Protein AF-V8NWL4-F1 (afdb_monomer)

Secondary structure (DSSP, 8-state):
-HHHHHHHHHHHHHHHHHHHHHHHHHHHHHHHHHHHHHHHHHHHHHHHHTTS----HHHHHHHHHHHHHHHHHHHHHHHHHHHHHHHT-S---TTGGG---SPP-TT-HHHHHHHHHHHHHHHHHHHHHHHH-SS-HHHHHHHHHHHHHHHHHHHTTS----HHHHTT-

Sequence (169 aa):
VLVQKSGQLETRFQETWLLLYLNFLNEWQQIELKLSCEFMEDILNWVIRQVEEEQNDIKIILLNLLKCVLIFYLVYYIVLCFCFTAFRIQMLDGFAPFDFKTKPSWFNPHYLGLIISMEIAYVISGLLFALLVEEWVWDYAITVTVIHITVTSAVMAEFPLMLHWWAAL

Radius of gyration: 21.44 Å; Cα contacts (8 Å, |Δi|>4): 92; chains: 1; bounding box: 48×44×68 Å

Organism: Ophiophagus hannah (NCBI:txid8665)

Foldseek 3Di:
DVVVVVVVVVVVVVVVVVVVVVVVLVVVLVVVVVVLVVVLVVVVVVLVVLVPDDDDPVVVVVNLLVSLLSQLVNQLVVQLSVLCVVLVPRDDDPCLLLDLPPDDDPPDSSNVSSLVSLLVSLVVSLVVLVVVPVPDSVVSSVVSVVVSQVVSCVVVVHHRPRVSSVVSD

Mean predicted aligned error: 12.75 Å

Solvent-accessible surface area (backbone atoms only — not comparable to full-atom values): 9512 Å² total; per-residue (Å²): 115,71,71,63,52,51,58,57,48,53,51,53,50,51,53,53,50,50,50,50,49,51,49,49,49,52,52,49,53,48,47,54,51,47,54,50,47,54,52,47,50,52,48,48,53,48,54,58,57,61,70,75,71,86,91,56,77,71,55,53,54,52,49,52,49,50,50,50,46,50,49,36,53,50,44,25,53,53,41,33,52,50,38,30,61,76,63,68,58,91,77,85,61,91,58,51,93,46,62,66,78,73,73,91,40,97,84,38,61,68,51,45,30,51,43,54,17,42,38,50,18,54,54,54,36,52,53,48,38,56,74,72,35,95,66,69,42,65,60,52,54,52,51,43,50,54,50,48,53,50,50,26,20,62,77,65,74,44,76,87,82,48,65,75,56,62,71,35,110

Structure (mmCIF, N/CA/C/O backbone):
data_AF-V8NWL4-F1
#
_entry.id   AF-V8NWL4-F1
#
loop_
_atom_site.group_PDB
_atom_site.id
_atom_site.type_symbol
_atom_site.label_atom_id
_atom_site.label_alt_id
_atom_site.label_comp_id
_atom_site.label_asym_id
_atom_site.label_entity_id
_atom_site.label_seq_id
_atom_site.pdbx_PDB_ins_code
_atom_site.Cartn_x
_atom_site.Cartn_y
_atom_site.Cartn_z
_atom_site.occupancy
_atom_site.B_iso_or_equiv
_atom_site.auth_seq_id
_atom_site.auth_comp_id
_atom_site.auth_asym_id
_atom_site.auth_atom_id
_atom_site.pdbx_PDB_model_num
ATOM 1 N N . VAL A 1 1 ? 26.144 26.282 -46.806 1.00 51.03 1 VAL A N 1
ATOM 2 C CA . VAL A 1 1 ? 25.781 27.244 -45.731 1.00 51.03 1 VAL A CA 1
ATOM 3 C C . VAL A 1 1 ? 24.283 27.234 -45.399 1.00 51.03 1 VAL A C 1
ATOM 5 O O . VAL A 1 1 ? 23.964 27.178 -44.222 1.00 51.03 1 VAL A O 1
ATOM 8 N N . LEU A 1 2 ? 23.355 27.218 -46.371 1.00 42.56 2 LEU A N 1
ATOM 9 C CA . LEU A 1 2 ? 21.902 27.220 -46.081 1.00 42.56 2 LEU A CA 1
ATOM 10 C C . LEU A 1 2 ? 21.347 25.897 -45.502 1.00 42.56 2 LEU A C 1
ATOM 12 O O . LEU A 1 2 ? 20.502 25.945 -44.617 1.00 42.56 2 LEU A O 1
ATOM 16 N N . VAL A 1 3 ? 21.876 24.735 -45.907 1.00 47.41 3 VAL A N 1
ATOM 17 C CA . VAL A 1 3 ? 21.462 23.406 -45.384 1.00 47.41 3 VAL A CA 1
ATOM 18 C C . VAL A 1 3 ? 21.846 23.210 -43.910 1.00 47.41 3 VAL A C 1
ATOM 20 O O . VAL A 1 3 ? 21.107 22.632 -43.124 1.00 47.41 3 VAL A O 1
ATOM 23 N N . GLN A 1 4 ? 22.986 23.765 -43.502 1.00 45.19 4 GLN A N 1
ATOM 24 C CA . GLN A 1 4 ? 23.473 23.668 -42.124 1.00 45.19 4 GLN A CA 1
ATOM 25 C C . GLN A 1 4 ? 22.665 24.558 -41.166 1.00 45.19 4 GLN A C 1
ATOM 27 O O . GLN A 1 4 ? 22.568 24.264 -39.981 1.00 45.19 4 GLN A O 1
ATOM 32 N N . LYS A 1 5 ? 22.043 25.624 -41.693 1.00 42.94 5 LYS A N 1
ATOM 33 C CA . LYS A 1 5 ? 21.201 26.552 -40.930 1.00 42.94 5 LYS A CA 1
ATOM 34 C C . LYS A 1 5 ? 19.779 26.017 -40.715 1.00 42.94 5 LYS A C 1
ATOM 36 O O . LYS A 1 5 ? 19.200 26.334 -39.684 1.00 42.94 5 LYS A O 1
ATOM 41 N N . SER A 1 6 ? 19.235 25.205 -41.636 1.00 41.78 6 SER A N 1
ATOM 42 C CA . SER A 1 6 ? 17.917 24.567 -41.448 1.00 41.78 6 SER A CA 1
ATOM 43 C C . SER A 1 6 ? 17.981 23.435 -40.422 1.00 41.78 6 SER A C 1
ATOM 45 O O . SER A 1 6 ? 17.173 23.426 -39.503 1.00 41.78 6 SER A O 1
ATOM 47 N N . GLY A 1 7 ? 19.010 22.578 -40.483 1.00 46.50 7 GLY A N 1
ATOM 48 C CA . GLY A 1 7 ? 19.215 21.520 -39.485 1.00 46.50 7 GLY A CA 1
ATOM 49 C C . GLY A 1 7 ? 19.457 22.064 -38.072 1.00 46.50 7 GLY A C 1
ATOM 50 O O . GLY A 1 7 ? 19.026 21.458 -37.102 1.00 46.50 7 GLY A O 1
ATOM 51 N N . GLN A 1 8 ? 20.077 23.245 -37.947 1.00 46.72 8 GLN A N 1
ATOM 52 C CA . GLN A 1 8 ? 20.280 23.908 -36.654 1.00 46.72 8 GLN A CA 1
ATOM 53 C C . GLN A 1 8 ? 19.034 24.653 -36.135 1.00 46.72 8 GLN A C 1
ATOM 55 O O . GLN A 1 8 ? 18.955 24.950 -34.944 1.00 46.72 8 GLN A O 1
ATOM 60 N N . LEU A 1 9 ? 18.086 25.002 -37.013 1.00 46.41 9 LEU A N 1
ATOM 61 C CA . LEU A 1 9 ? 16.789 25.567 -36.623 1.00 46.41 9 LEU A CA 1
ATOM 62 C C . LEU A 1 9 ? 15.833 24.464 -36.162 1.00 46.41 9 LEU A C 1
ATOM 64 O O . LEU A 1 9 ? 15.100 24.657 -35.199 1.00 46.41 9 LEU A O 1
ATOM 68 N N . GLU A 1 10 ? 15.868 23.316 -36.836 1.00 48.69 10 GLU A N 1
ATOM 69 C CA . GLU A 1 10 ? 15.007 22.161 -36.580 1.00 48.69 10 GLU A CA 1
ATOM 70 C C . GLU A 1 10 ? 15.360 21.465 -35.257 1.00 48.69 10 GLU A C 1
ATOM 72 O O . GLU A 1 10 ? 14.466 21.171 -34.464 1.00 48.69 10 GLU A O 1
ATOM 77 N N . THR A 1 11 ? 16.655 21.353 -34.929 1.00 52.94 11 THR A N 1
ATOM 78 C CA . THR A 1 11 ? 17.104 20.902 -33.600 1.00 52.94 11 THR A CA 1
ATOM 79 C C . THR A 1 11 ? 16.715 21.878 -32.494 1.00 52.94 11 THR A C 1
ATOM 81 O O . THR A 1 11 ? 16.237 21.455 -31.445 1.00 52.94 11 THR A O 1
ATOM 84 N N . ARG A 1 12 ? 16.828 23.193 -32.732 1.00 53.00 12 ARG A N 1
ATOM 85 C CA . ARG A 1 12 ? 16.419 24.208 -31.748 1.00 53.00 12 ARG A CA 1
ATOM 86 C C . ARG A 1 12 ? 14.907 24.191 -31.514 1.00 53.00 12 ARG A C 1
ATOM 88 O O . ARG A 1 12 ? 14.464 24.369 -30.384 1.00 53.00 12 ARG A O 1
ATOM 95 N N . PHE A 1 13 ? 14.109 23.946 -32.554 1.00 48.94 13 PHE A N 1
ATOM 96 C CA . PHE A 1 13 ? 12.657 23.810 -32.435 1.00 48.94 13 PHE A CA 1
ATOM 97 C C . PHE A 1 13 ? 12.289 22.550 -31.636 1.00 48.94 13 PHE A C 1
ATOM 99 O O . PHE A 1 13 ? 11.517 22.650 -30.686 1.00 48.94 13 PHE A O 1
ATOM 106 N N . GLN A 1 14 ? 12.899 21.395 -31.930 1.00 51.34 14 GLN A N 1
ATOM 107 C CA . GLN A 1 14 ? 12.684 20.159 -31.163 1.00 51.34 14 GLN A CA 1
ATOM 108 C C . GLN A 1 14 ? 13.078 20.288 -29.689 1.00 51.34 14 GLN A C 1
ATOM 110 O O . GLN A 1 14 ? 12.327 19.835 -28.831 1.00 51.34 14 GLN A O 1
ATOM 115 N N . GLU A 1 15 ? 14.203 20.934 -29.376 1.00 52.16 15 GLU A N 1
ATOM 116 C CA . GLU A 1 15 ? 14.610 21.183 -27.988 1.00 52.16 15 GLU A CA 1
ATOM 117 C C . GLU A 1 15 ? 13.614 22.090 -27.258 1.00 52.16 15 GLU A C 1
ATOM 119 O O . GLU A 1 15 ? 13.264 21.824 -26.113 1.00 52.16 15 GLU A O 1
ATOM 124 N N . THR A 1 16 ? 13.083 23.118 -27.927 1.00 53.69 16 THR A N 1
ATOM 125 C CA . THR A 1 16 ? 12.101 24.028 -27.314 1.00 53.69 16 THR A CA 1
ATOM 126 C C . THR A 1 16 ? 10.760 23.329 -27.061 1.00 53.69 16 THR A C 1
ATOM 128 O O . THR A 1 16 ? 10.149 23.530 -26.014 1.00 53.69 16 THR A O 1
ATOM 131 N N . TRP A 1 17 ? 10.318 22.460 -27.978 1.00 47.78 17 TRP A N 1
ATOM 132 C CA . TRP A 1 17 ? 9.115 21.638 -27.804 1.00 47.78 17 TRP A CA 1
ATOM 133 C C . TRP A 1 17 ? 9.286 20.557 -26.738 1.00 47.78 17 TRP A C 1
ATOM 135 O O . TRP A 1 17 ? 8.368 20.340 -25.954 1.00 47.78 17 TRP A O 1
ATOM 145 N N . LEU A 1 18 ? 10.455 19.918 -26.655 1.00 51.31 18 LEU A N 1
ATOM 146 C CA . LEU A 1 18 ? 10.782 18.980 -25.580 1.00 51.31 18 LEU A CA 1
ATOM 147 C C . LEU A 1 18 ? 10.814 19.674 -24.222 1.00 51.31 18 LEU A C 1
ATOM 149 O O . LEU A 1 18 ? 10.300 19.124 -23.259 1.00 51.31 18 LEU A O 1
ATOM 153 N N . LEU A 1 19 ? 11.364 20.885 -24.136 1.00 55.84 19 LEU A N 1
ATOM 154 C CA . LEU A 1 19 ? 11.377 21.661 -22.898 1.00 55.84 19 LEU A CA 1
ATOM 155 C C . LEU A 1 19 ? 9.974 22.125 -22.495 1.00 55.84 19 LEU A C 1
ATOM 157 O O . LEU A 1 19 ? 9.641 22.046 -21.319 1.00 55.84 19 LEU A O 1
ATOM 161 N N . LEU A 1 20 ? 9.131 22.539 -23.446 1.00 51.94 20 LEU A N 1
ATOM 162 C CA . LEU A 1 20 ? 7.722 22.862 -23.186 1.00 51.94 20 LEU A CA 1
ATOM 163 C C . LEU A 1 20 ? 6.917 21.627 -22.769 1.00 51.94 20 LEU A C 1
ATOM 165 O O . LEU A 1 20 ? 6.116 21.714 -21.848 1.00 51.94 20 LEU A O 1
ATOM 169 N N . TYR A 1 21 ? 7.163 20.475 -23.392 1.00 44.56 21 TYR A N 1
ATOM 170 C CA . TYR A 1 21 ? 6.538 19.202 -23.039 1.00 44.56 21 TYR A CA 1
ATOM 171 C C . TYR A 1 21 ? 6.997 18.694 -21.666 1.00 44.56 21 TYR A C 1
ATOM 173 O O . TYR A 1 21 ? 6.176 18.247 -20.875 1.00 44.56 21 TYR A O 1
ATOM 181 N N . LEU A 1 22 ? 8.287 18.819 -21.343 1.00 49.34 22 LEU A N 1
ATOM 182 C CA . LEU A 1 22 ? 8.840 18.483 -20.029 1.00 49.34 22 LEU A CA 1
ATOM 183 C C . LEU A 1 22 ? 8.357 19.443 -18.937 1.00 49.34 22 LEU A C 1
ATOM 185 O O . LEU A 1 22 ? 8.086 18.987 -17.833 1.00 49.34 22 LEU A O 1
ATOM 189 N N . ASN A 1 23 ? 8.210 20.740 -19.229 1.00 50.12 23 ASN A N 1
ATOM 190 C CA . ASN A 1 23 ? 7.600 21.691 -18.296 1.00 50.12 23 ASN A CA 1
ATOM 191 C C . ASN A 1 23 ? 6.113 21.403 -18.100 1.00 50.12 23 ASN A 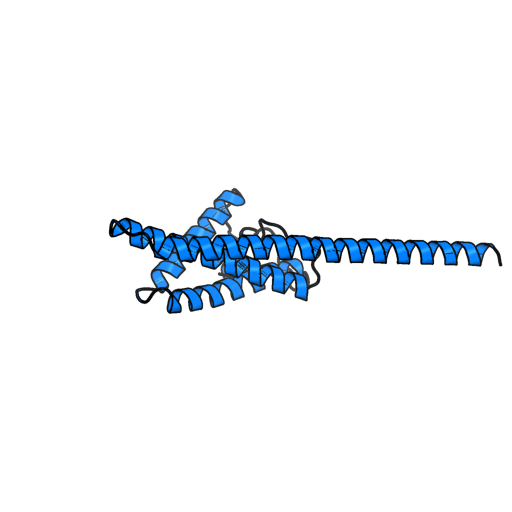C 1
ATOM 193 O O . ASN A 1 23 ? 5.652 21.409 -16.969 1.00 50.12 23 ASN A O 1
ATOM 197 N N . PHE A 1 24 ? 5.382 21.099 -19.172 1.00 45.59 24 PHE A N 1
ATOM 198 C CA . PHE A 1 24 ? 3.971 20.735 -19.095 1.00 45.59 24 PHE A CA 1
ATOM 199 C C . PHE A 1 24 ? 3.765 19.428 -18.323 1.00 45.59 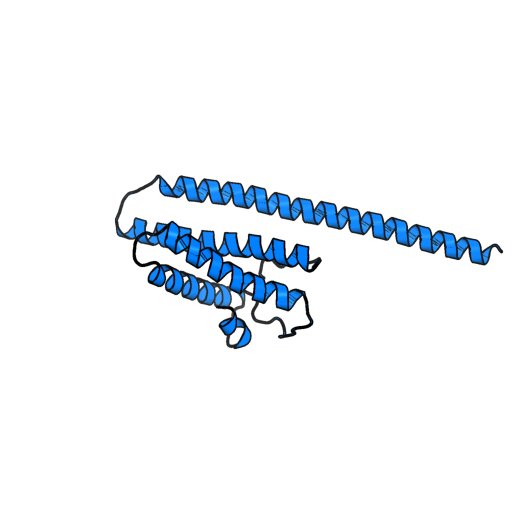24 PHE A C 1
ATOM 201 O O . PHE A 1 24 ? 2.859 19.364 -17.506 1.00 45.59 24 PHE A O 1
ATOM 208 N N . LEU A 1 25 ? 4.628 18.423 -18.513 1.00 47.91 25 LEU A N 1
ATOM 209 C CA . LEU A 1 25 ? 4.649 17.193 -17.715 1.00 47.91 25 LEU A CA 1
ATOM 210 C C . LEU A 1 25 ? 5.008 17.457 -16.252 1.00 47.91 25 LEU A C 1
ATOM 212 O O . LEU A 1 25 ? 4.359 16.905 -15.378 1.00 47.91 25 LEU A O 1
ATOM 216 N N . ASN A 1 26 ? 5.997 18.310 -15.968 1.00 51.06 26 ASN A N 1
ATOM 217 C CA . ASN A 1 26 ? 6.334 18.693 -14.593 1.00 51.06 26 ASN A CA 1
ATOM 218 C C . ASN A 1 26 ? 5.177 19.434 -13.911 1.00 51.06 26 ASN A C 1
ATOM 220 O O . ASN A 1 26 ? 4.903 19.179 -12.743 1.00 51.06 26 ASN A O 1
ATOM 224 N N . GLU A 1 27 ? 4.500 20.339 -14.621 1.00 51.06 27 GLU A N 1
ATOM 225 C CA . GLU A 1 27 ? 3.323 21.047 -14.114 1.00 51.06 27 GLU A CA 1
ATOM 226 C C . GLU A 1 27 ? 2.129 20.101 -13.944 1.00 51.06 27 GLU A C 1
ATOM 228 O O . GLU A 1 27 ? 1.457 20.163 -12.920 1.00 51.06 27 GLU A O 1
ATOM 233 N N . TRP A 1 28 ? 1.905 19.166 -14.870 1.00 45.50 28 TRP A N 1
ATOM 234 C CA . TRP A 1 28 ? 0.873 18.130 -14.746 1.00 45.50 28 TRP A CA 1
ATOM 235 C C . TRP A 1 28 ? 1.136 17.162 -13.592 1.00 45.50 28 TRP A C 1
ATOM 237 O O . TRP A 1 28 ? 0.229 16.875 -12.820 1.00 45.50 28 TRP A O 1
ATOM 247 N N . GLN A 1 29 ? 2.378 16.712 -13.422 1.00 49.06 29 GLN A N 1
ATOM 248 C CA . GLN A 1 29 ? 2.787 15.828 -12.332 1.00 49.06 29 GLN A CA 1
ATOM 249 C C . GLN A 1 29 ? 2.726 16.556 -10.980 1.00 49.06 29 GLN A C 1
ATOM 251 O O . GLN A 1 29 ? 2.338 15.963 -9.979 1.00 49.06 29 GLN A O 1
ATOM 256 N N . GLN A 1 30 ? 3.019 17.862 -10.948 1.00 47.31 30 GLN A N 1
ATOM 257 C CA . GLN A 1 30 ? 2.762 18.730 -9.794 1.00 47.31 30 GLN A CA 1
ATOM 258 C C . GLN A 1 30 ? 1.266 18.885 -9.500 1.00 47.31 30 GLN A C 1
ATOM 260 O O . GLN A 1 30 ? 0.894 18.906 -8.333 1.00 47.31 30 GLN A O 1
ATOM 265 N N . ILE A 1 31 ? 0.405 18.971 -10.518 1.00 47.00 31 ILE A N 1
ATOM 266 C CA . ILE A 1 31 ? -1.052 19.048 -10.347 1.00 47.00 31 ILE A CA 1
ATOM 267 C C . ILE A 1 31 ? -1.611 17.716 -9.840 1.00 47.00 31 ILE A C 1
ATOM 269 O O . ILE A 1 31 ? -2.399 17.744 -8.906 1.00 47.00 31 ILE A O 1
ATOM 273 N N . GLU A 1 32 ? -1.181 16.563 -10.359 1.00 46.56 32 GLU A N 1
ATOM 274 C CA . GLU A 1 32 ? -1.584 15.247 -9.833 1.00 46.56 32 GLU A CA 1
ATOM 275 C C . GLU A 1 32 ? -1.063 15.001 -8.411 1.00 46.56 32 GLU A C 1
ATOM 277 O O . GLU A 1 32 ? -1.807 14.498 -7.572 1.00 46.56 32 GLU A O 1
ATOM 282 N N . LEU A 1 33 ? 0.171 15.416 -8.094 1.00 49.19 33 LEU A N 1
ATOM 283 C CA . LEU A 1 33 ? 0.708 15.400 -6.726 1.00 49.19 33 LEU A CA 1
ATOM 284 C C . LEU A 1 33 ? -0.081 16.324 -5.799 1.00 49.19 33 LEU A C 1
ATOM 286 O O . LEU A 1 33 ? -0.364 15.960 -4.662 1.00 49.19 33 LEU A O 1
ATOM 290 N N . LYS A 1 34 ? -0.463 17.509 -6.278 1.00 45.31 34 LYS A N 1
ATOM 291 C CA . LYS A 1 34 ? -1.245 18.475 -5.507 1.00 45.31 34 LYS A CA 1
ATOM 292 C C . LYS A 1 34 ? -2.681 18.002 -5.296 1.00 45.31 34 LYS A C 1
ATOM 294 O O . LYS A 1 34 ? -3.182 18.121 -4.187 1.00 45.31 34 LYS A O 1
ATOM 299 N N . LEU A 1 35 ? -3.293 17.388 -6.306 1.00 47.66 35 LEU A N 1
ATOM 300 C CA . LEU A 1 35 ? -4.612 16.764 -6.223 1.00 47.66 35 LEU A CA 1
ATOM 301 C C . LEU A 1 35 ? -4.586 15.544 -5.290 1.00 47.66 35 LEU A C 1
ATOM 303 O O . LEU A 1 35 ? -5.514 15.345 -4.516 1.00 47.66 35 LEU A O 1
ATOM 307 N N . SER A 1 36 ? -3.495 14.770 -5.309 1.00 53.19 36 SER A N 1
ATOM 308 C CA . SER A 1 36 ? -3.268 13.656 -4.381 1.00 53.19 36 SER A CA 1
ATOM 309 C C . SER A 1 36 ? -3.056 14.147 -2.947 1.00 53.19 36 SER A C 1
ATOM 311 O O . SER A 1 36 ? -3.561 13.523 -2.021 1.00 53.19 36 SER A O 1
ATOM 313 N N . CYS A 1 37 ? -2.357 15.270 -2.748 1.00 48.22 37 CYS A N 1
ATOM 314 C CA . CYS A 1 37 ? -2.163 15.904 -1.441 1.00 48.22 37 CYS A CA 1
ATOM 315 C C . CYS A 1 37 ? -3.442 16.540 -0.883 1.00 48.22 37 CYS A C 1
ATOM 317 O O . CYS A 1 37 ? -3.728 16.331 0.288 1.00 48.22 37 CYS A O 1
ATOM 319 N N . GLU A 1 38 ? -4.229 17.254 -1.692 1.00 54.72 38 GLU A N 1
ATOM 320 C CA . GLU A 1 38 ? -5.524 17.815 -1.268 1.00 54.72 38 GLU A CA 1
ATOM 321 C C . GLU A 1 38 ? -6.529 16.694 -0.953 1.00 54.72 38 GLU A C 1
ATOM 323 O O . GLU A 1 38 ? -7.171 16.710 0.093 1.00 54.72 38 GLU A O 1
ATOM 328 N N . PHE A 1 39 ? -6.584 15.647 -1.784 1.00 55.34 39 PHE A N 1
ATOM 329 C CA . PHE A 1 39 ? -7.384 14.454 -1.503 1.00 55.34 39 PHE A CA 1
ATOM 330 C C . PHE A 1 39 ? -6.905 13.709 -0.247 1.00 55.34 39 PHE A C 1
ATOM 332 O O . PHE A 1 39 ? -7.721 13.216 0.530 1.00 55.34 39 PHE A O 1
ATOM 339 N N . MET A 1 40 ? -5.592 13.643 -0.008 1.00 55.59 40 MET A N 1
ATOM 340 C CA . MET A 1 40 ? -5.035 13.092 1.229 1.00 55.59 40 MET A CA 1
ATOM 341 C C . MET A 1 40 ? -5.373 13.937 2.447 1.00 55.59 40 MET A C 1
ATOM 343 O O . MET A 1 40 ? -5.620 13.362 3.498 1.00 55.59 40 MET A O 1
ATOM 347 N N . GLU A 1 41 ? -5.394 15.262 2.332 1.00 59.41 41 GLU A N 1
ATOM 348 C CA . GLU A 1 41 ? -5.767 16.159 3.425 1.00 59.41 41 GLU A CA 1
ATOM 349 C C . GLU A 1 41 ? -7.259 16.015 3.753 1.00 59.41 41 GLU A C 1
ATOM 351 O O . GLU A 1 41 ? -7.622 15.900 4.921 1.00 59.41 41 GLU A O 1
ATOM 356 N N . ASP A 1 42 ? -8.117 15.883 2.740 1.00 61.84 42 ASP A N 1
ATOM 357 C CA . ASP A 1 42 ? -9.540 15.577 2.910 1.00 61.84 42 ASP A CA 1
ATOM 358 C C . ASP A 1 42 ? -9.777 14.193 3.526 1.00 61.84 42 ASP A C 1
ATOM 360 O O . ASP A 1 42 ? -10.601 14.054 4.433 1.00 61.84 42 ASP A O 1
ATOM 364 N N . ILE A 1 43 ? -9.040 13.164 3.090 1.00 59.16 43 ILE A N 1
ATOM 365 C CA . ILE A 1 43 ? -9.102 11.827 3.697 1.00 59.16 43 ILE A CA 1
ATOM 366 C C . ILE A 1 43 ? -8.563 11.854 5.122 1.00 59.16 43 ILE A C 1
ATOM 368 O O . ILE A 1 43 ? -9.172 11.257 6.002 1.00 59.16 43 ILE A O 1
ATOM 372 N N . LEU A 1 44 ? -7.457 12.548 5.380 1.00 61.75 44 LEU A N 1
ATOM 373 C CA . LEU A 1 44 ? -6.874 12.677 6.711 1.00 61.75 44 LEU A CA 1
ATOM 374 C C . LEU A 1 44 ? -7.850 13.390 7.651 1.00 61.75 44 LEU A C 1
ATOM 376 O O . LEU A 1 44 ? -8.119 12.895 8.742 1.00 61.75 44 LEU A O 1
ATOM 380 N N . ASN A 1 45 ? -8.457 14.489 7.204 1.00 66.44 45 ASN A N 1
ATOM 381 C CA . ASN A 1 45 ? -9.490 15.210 7.942 1.00 66.44 45 ASN A CA 1
ATOM 382 C C . ASN A 1 45 ? -10.747 14.358 8.141 1.00 66.44 45 ASN A C 1
ATOM 384 O O . ASN A 1 45 ? -11.368 14.405 9.202 1.00 66.44 45 ASN A O 1
ATOM 388 N N . TRP A 1 46 ? -11.116 13.533 7.159 1.00 66.50 46 TRP A N 1
ATOM 389 C CA . TRP A 1 46 ? -12.189 12.557 7.303 1.00 66.50 46 TRP A CA 1
ATOM 390 C C . TRP A 1 46 ? -11.837 11.485 8.342 1.00 66.50 46 TRP A C 1
ATOM 392 O O . TRP A 1 46 ? -12.659 11.225 9.213 1.00 66.50 46 TRP A O 1
ATOM 402 N N . VAL A 1 47 ? -10.621 10.927 8.321 1.00 61.16 47 VAL A N 1
ATOM 403 C CA . VAL A 1 47 ? -10.128 9.943 9.301 1.00 61.16 47 VAL A CA 1
ATOM 404 C C . VAL A 1 47 ? -10.138 10.539 10.706 1.00 61.16 47 VAL A C 1
ATOM 406 O O . VAL A 1 47 ? -10.668 9.909 11.620 1.00 61.16 47 VAL A O 1
ATOM 409 N N . ILE A 1 48 ? -9.627 11.763 10.867 1.00 63.78 48 ILE A N 1
ATOM 410 C CA . ILE A 1 48 ? -9.660 12.517 12.127 1.00 63.78 48 ILE A CA 1
ATOM 411 C C . ILE A 1 48 ? -11.112 12.710 12.580 1.00 63.78 48 ILE A C 1
ATOM 413 O O . ILE A 1 48 ? -11.440 12.454 13.731 1.00 63.78 48 ILE A O 1
ATOM 417 N N . ARG A 1 49 ? -12.024 13.062 11.670 1.00 66.81 49 ARG A N 1
ATOM 418 C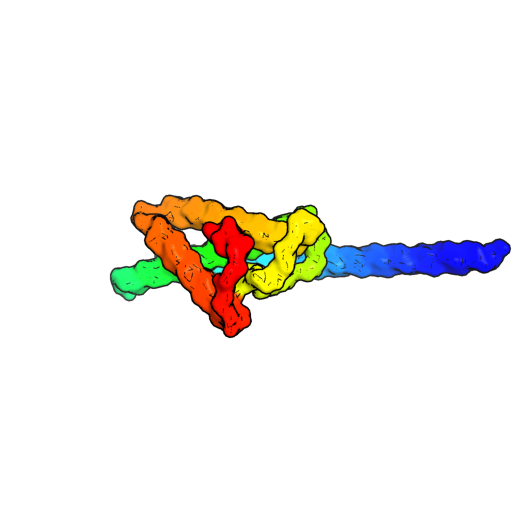 CA . ARG A 1 49 ? -13.447 13.235 11.992 1.00 66.81 49 ARG A CA 1
ATOM 419 C C . ARG A 1 49 ? -14.158 11.924 12.353 1.00 66.81 49 ARG A C 1
ATOM 421 O O . ARG A 1 49 ? -15.098 11.944 13.135 1.00 66.81 49 ARG A O 1
ATOM 428 N N . GLN A 1 50 ? -13.713 10.786 11.820 1.00 59.66 50 GLN A N 1
ATOM 429 C CA . GLN A 1 50 ? -14.208 9.449 12.183 1.00 59.66 50 GLN A CA 1
ATOM 430 C C . GLN A 1 50 ? -13.658 8.943 13.531 1.00 59.66 50 GLN A C 1
ATOM 432 O O . GLN A 1 50 ? -14.056 7.878 14.001 1.00 59.66 50 GLN A O 1
ATOM 437 N N . VAL A 1 51 ? -12.711 9.645 14.161 1.00 58.94 51 VAL A N 1
ATOM 438 C CA . VAL A 1 51 ? -12.305 9.373 15.552 1.00 58.94 51 VAL A CA 1
ATOM 439 C C . VAL A 1 51 ? -13.360 9.856 16.557 1.00 58.94 51 VAL A C 1
ATOM 441 O O . VAL A 1 51 ? -13.411 9.311 17.650 1.00 58.94 51 VAL A O 1
ATOM 444 N N . GLU A 1 52 ? -14.252 10.777 16.179 1.00 60.28 52 GLU A N 1
ATOM 445 C CA . GLU A 1 52 ? -15.160 11.457 17.120 1.00 60.28 52 GLU A CA 1
ATOM 446 C C . GLU A 1 52 ? -16.544 10.784 17.313 1.00 60.28 52 GLU A C 1
ATOM 448 O O . GLU A 1 52 ? -17.251 11.120 18.257 1.00 60.28 52 GLU A O 1
ATOM 453 N N . GLU A 1 53 ? -16.974 9.842 16.460 1.00 53.12 53 GLU A N 1
ATOM 454 C CA . GLU A 1 53 ? -18.306 9.209 16.581 1.00 53.12 53 GLU A CA 1
ATOM 455 C C . GLU A 1 53 ? -18.248 7.769 17.113 1.00 53.12 53 GLU A C 1
ATOM 457 O O . GLU A 1 53 ? -17.625 6.894 16.510 1.00 53.12 53 GLU A O 1
ATOM 462 N N . GLU A 1 54 ? -18.978 7.493 18.200 1.00 57.22 54 GLU A N 1
ATOM 463 C CA . GLU A 1 54 ? -19.028 6.171 18.827 1.00 57.22 54 GLU A CA 1
ATOM 464 C C . GLU A 1 54 ? -20.466 5.729 19.166 1.00 57.22 54 GLU A C 1
ATOM 466 O O . GLU A 1 54 ? -21.210 6.468 19.807 1.00 57.22 54 GLU A O 1
ATOM 471 N N . GLN A 1 55 ? -20.845 4.500 18.765 1.00 50.47 55 GLN A N 1
ATOM 472 C CA . GLN A 1 55 ? -21.821 3.649 19.479 1.00 50.47 55 GLN A CA 1
ATOM 473 C C . GLN A 1 55 ? -21.866 2.192 18.934 1.00 50.47 55 GLN A C 1
ATOM 475 O O . GLN A 1 55 ? -22.491 1.916 17.896 1.00 50.47 55 GLN A O 1
ATOM 480 N N . ASN A 1 56 ? -21.202 1.285 19.683 1.00 65.94 56 ASN A N 1
ATOM 481 C CA . ASN A 1 56 ? -21.220 -0.202 19.763 1.00 65.94 56 ASN A CA 1
ATOM 482 C C . ASN A 1 56 ? -19.806 -0.826 19.675 1.00 65.94 56 ASN A C 1
ATOM 484 O O . ASN A 1 56 ? -19.109 -0.606 18.688 1.00 65.94 56 ASN A O 1
ATOM 488 N N . ASP A 1 57 ? -19.450 -1.716 20.613 1.00 72.12 57 ASP A N 1
ATOM 489 C CA . ASP A 1 57 ? -18.114 -2.341 20.761 1.00 72.12 57 ASP A CA 1
ATOM 490 C C . ASP A 1 57 ? -17.552 -2.985 19.476 1.00 72.12 57 ASP A C 1
ATOM 492 O O . ASP A 1 57 ? -16.398 -2.781 19.107 1.00 72.12 57 ASP A O 1
ATOM 496 N N . ILE A 1 58 ? -18.384 -3.713 18.723 1.00 74.06 58 ILE A N 1
ATOM 497 C CA . ILE A 1 58 ? -17.981 -4.342 17.448 1.00 74.06 58 ILE A CA 1
ATOM 498 C C . ILE A 1 58 ? -17.684 -3.291 16.368 1.00 74.06 58 ILE A C 1
ATOM 500 O O . ILE A 1 58 ? -16.793 -3.479 15.539 1.00 74.06 58 ILE A O 1
ATOM 504 N N . LYS A 1 59 ? -18.428 -2.177 16.360 1.00 76.56 59 LYS A N 1
ATOM 505 C CA . LYS A 1 59 ? -18.221 -1.110 15.374 1.00 76.56 59 LYS A CA 1
ATOM 506 C C . LYS A 1 59 ? -16.903 -0.385 15.614 1.00 76.56 59 LYS A C 1
ATOM 508 O O . LYS A 1 59 ? -16.276 0.004 14.639 1.00 76.56 59 LYS A O 1
ATOM 513 N N . ILE A 1 60 ? -16.473 -0.250 16.869 1.00 77.19 60 ILE A N 1
ATOM 514 C CA . ILE A 1 60 ? -15.195 0.380 17.228 1.00 77.19 60 ILE A CA 1
ATOM 515 C C . ILE A 1 60 ? -14.028 -0.409 16.626 1.00 77.19 60 ILE A C 1
ATOM 517 O O . ILE A 1 60 ? -13.186 0.167 15.943 1.00 77.19 60 ILE A O 1
ATOM 521 N N . ILE A 1 61 ? -14.023 -1.738 16.787 1.00 80.62 61 ILE A N 1
ATOM 522 C CA . ILE A 1 61 ? -12.977 -2.611 16.225 1.00 80.62 61 ILE A CA 1
ATOM 523 C C . ILE A 1 61 ? -12.951 -2.514 14.692 1.00 80.62 61 ILE A C 1
ATOM 525 O O . ILE A 1 61 ? -11.889 -2.359 14.090 1.00 80.62 61 ILE A O 1
ATOM 529 N N . LEU A 1 62 ? -14.123 -2.550 14.051 1.00 80.00 62 LEU A N 1
ATOM 530 C CA . LEU A 1 62 ? -14.254 -2.402 12.597 1.00 80.00 62 LEU A CA 1
ATOM 531 C C . LEU A 1 62 ? -13.798 -1.027 12.094 1.00 80.00 62 LEU A C 1
ATOM 533 O O . LEU A 1 62 ? -13.151 -0.946 11.052 1.00 80.00 62 LEU A O 1
ATOM 537 N N . LEU A 1 63 ? -14.106 0.047 12.821 1.00 80.06 63 LEU A N 1
ATOM 538 C CA . LEU A 1 63 ? -13.658 1.401 12.495 1.00 80.06 63 LEU A CA 1
ATOM 539 C C . LEU A 1 63 ? -12.146 1.543 12.660 1.00 80.06 63 LEU A C 1
ATOM 541 O O . LEU A 1 63 ? -11.505 2.140 11.801 1.00 80.06 63 LEU A O 1
ATOM 545 N N . ASN A 1 64 ? -11.563 0.970 13.712 1.00 81.44 64 ASN A N 1
ATOM 546 C CA . ASN A 1 64 ? -10.115 0.966 13.912 1.00 81.44 64 ASN A CA 1
ATOM 547 C C . ASN A 1 64 ? -9.407 0.178 12.808 1.00 81.44 64 ASN A C 1
ATOM 549 O O . ASN A 1 64 ? -8.442 0.671 12.230 1.00 81.44 64 ASN A O 1
ATOM 553 N N . LEU A 1 65 ? -9.948 -0.980 12.422 1.00 84.50 65 LEU A N 1
ATOM 554 C CA . LEU A 1 65 ? -9.458 -1.737 11.273 1.00 84.50 65 LEU A CA 1
ATOM 555 C C . LEU A 1 65 ? -9.540 -0.916 9.979 1.00 84.50 65 LEU A C 1
ATOM 557 O O . LEU A 1 65 ? -8.567 -0.844 9.232 1.00 84.50 65 LEU A O 1
ATOM 561 N N . LEU A 1 66 ? -10.678 -0.263 9.725 1.00 83.19 66 LEU A N 1
ATOM 562 C CA . LEU A 1 66 ? -10.858 0.588 8.550 1.00 83.19 66 LEU A CA 1
ATOM 563 C C . LEU A 1 66 ? -9.850 1.746 8.535 1.00 83.19 66 LEU A C 1
ATOM 565 O O . LEU A 1 66 ? -9.253 2.016 7.495 1.00 83.19 66 LEU A O 1
ATOM 569 N N . LYS A 1 67 ? -9.609 2.392 9.683 1.00 81.75 67 LYS A N 1
ATOM 570 C CA . LYS A 1 67 ? -8.582 3.434 9.834 1.00 81.75 67 LYS A CA 1
ATOM 571 C C . LYS A 1 67 ? -7.192 2.888 9.513 1.00 81.75 67 LYS A C 1
ATOM 573 O O . LYS A 1 67 ? -6.478 3.515 8.737 1.00 81.75 67 LYS A O 1
ATOM 578 N N . CYS A 1 68 ? -6.827 1.715 10.031 1.00 86.19 68 CYS A N 1
ATOM 579 C CA . CYS A 1 68 ? -5.545 1.075 9.727 1.00 86.19 68 CYS A CA 1
ATOM 580 C C . CYS A 1 68 ? -5.380 0.805 8.225 1.00 86.19 68 CYS A C 1
ATOM 582 O O . CYS A 1 68 ? -4.346 1.145 7.653 1.00 86.19 68 CYS A O 1
ATOM 584 N N . VAL A 1 69 ? -6.409 0.265 7.565 1.00 85.38 69 VAL A N 1
ATOM 585 C CA . VAL A 1 69 ? -6.395 0.024 6.112 1.00 85.38 69 VAL A CA 1
ATOM 586 C C . VAL A 1 69 ? -6.213 1.334 5.338 1.00 85.38 69 VAL A C 1
ATOM 588 O O . VAL A 1 69 ? -5.389 1.401 4.428 1.00 85.38 69 VAL A O 1
ATOM 591 N N . LEU A 1 70 ? -6.941 2.390 5.705 1.00 83.50 70 LEU A N 1
ATOM 592 C CA . LEU A 1 70 ? -6.833 3.692 5.041 1.00 83.50 70 LEU A CA 1
ATOM 593 C C . LEU A 1 70 ? -5.456 4.330 5.233 1.00 83.50 70 LEU A C 1
ATOM 595 O O . LEU A 1 70 ? -4.880 4.826 4.269 1.00 83.50 70 LEU A O 1
ATOM 599 N N . ILE A 1 71 ? -4.912 4.284 6.450 1.00 84.38 71 ILE A N 1
ATOM 600 C CA . ILE A 1 71 ? -3.573 4.797 6.755 1.00 84.38 71 ILE A CA 1
ATOM 601 C C . ILE A 1 71 ? -2.516 4.034 5.961 1.00 84.38 71 ILE A C 1
ATOM 603 O O . ILE A 1 71 ? -1.630 4.663 5.393 1.00 84.38 71 ILE A O 1
ATOM 607 N N . PHE A 1 72 ? -2.620 2.706 5.877 1.00 88.81 72 PHE A N 1
ATOM 608 C CA . PHE A 1 72 ? -1.704 1.892 5.080 1.00 88.81 72 PHE A CA 1
ATOM 609 C C . PHE A 1 72 ? -1.661 2.353 3.618 1.00 88.81 72 PHE A C 1
ATOM 611 O O . PHE A 1 72 ? -0.586 2.669 3.110 1.00 88.81 72 PHE A O 1
ATOM 618 N N . TYR A 1 73 ? -2.819 2.468 2.958 1.00 83.50 73 TYR A N 1
ATOM 619 C CA . TYR A 1 73 ? -2.863 2.920 1.565 1.00 83.50 73 TYR A CA 1
ATOM 620 C C . TYR A 1 73 ? -2.406 4.374 1.408 1.00 83.50 73 TYR A C 1
ATOM 622 O O . TYR A 1 73 ? -1.706 4.689 0.450 1.00 83.50 73 TYR A O 1
ATOM 630 N N . LEU A 1 74 ? -2.743 5.256 2.352 1.00 82.62 74 LEU A N 1
ATOM 631 C CA . LEU A 1 74 ? -2.299 6.649 2.330 1.00 82.62 74 LEU A CA 1
ATOM 632 C C . LEU A 1 74 ? -0.770 6.747 2.406 1.00 82.62 74 LEU A C 1
ATOM 634 O O . LEU A 1 74 ? -0.149 7.385 1.559 1.00 82.62 74 LEU A O 1
ATOM 638 N N . VAL A 1 75 ? -0.154 6.059 3.368 1.00 85.19 75 VAL A N 1
ATOM 639 C CA . VAL A 1 75 ? 1.307 5.986 3.494 1.00 85.19 75 VAL A CA 1
ATOM 640 C C . VAL A 1 75 ? 1.920 5.384 2.232 1.00 85.19 75 VAL A C 1
ATOM 642 O O . VAL A 1 75 ? 2.893 5.934 1.719 1.00 85.19 75 VAL A O 1
ATOM 645 N N . TYR A 1 76 ? 1.333 4.313 1.692 1.00 87.12 76 TYR A N 1
ATOM 646 C CA . TYR A 1 76 ? 1.804 3.693 0.457 1.00 87.12 76 TYR A CA 1
ATOM 647 C C . TYR A 1 76 ? 1.858 4.686 -0.703 1.00 87.12 76 TYR A C 1
ATOM 649 O O . TYR A 1 76 ? 2.911 4.835 -1.318 1.00 87.12 76 TYR A O 1
ATOM 657 N N . TYR A 1 77 ? 0.777 5.421 -0.976 1.00 80.06 77 TYR A N 1
ATOM 658 C CA . TYR A 1 77 ? 0.766 6.389 -2.075 1.00 80.06 77 TYR A CA 1
ATOM 659 C C . TYR A 1 77 ? 1.720 7.570 -1.834 1.00 80.06 77 TYR A C 1
ATOM 661 O O . TYR A 1 77 ? 2.351 8.028 -2.785 1.00 80.06 77 TYR A O 1
ATOM 669 N N . ILE A 1 78 ? 1.911 8.028 -0.588 1.00 82.31 78 ILE A N 1
ATOM 670 C CA . ILE A 1 78 ? 2.919 9.059 -0.264 1.00 82.31 78 ILE A CA 1
ATOM 671 C C . ILE A 1 78 ? 4.324 8.567 -0.610 1.00 82.31 78 ILE A C 1
ATOM 673 O O . ILE A 1 78 ? 5.088 9.255 -1.292 1.00 82.31 78 ILE A O 1
ATOM 677 N N . VAL A 1 79 ? 4.669 7.371 -0.137 1.00 85.31 79 VAL A N 1
ATOM 678 C CA . VAL A 1 79 ? 5.986 6.774 -0.360 1.00 85.31 79 VAL A CA 1
ATOM 679 C C . VAL A 1 79 ? 6.188 6.480 -1.845 1.00 85.31 79 VAL A C 1
ATOM 681 O O . VAL A 1 79 ? 7.248 6.787 -2.383 1.00 85.31 79 VAL A O 1
ATOM 684 N N . LEU A 1 80 ? 5.170 5.959 -2.532 1.00 83.56 80 LEU A N 1
ATOM 685 C CA . LEU A 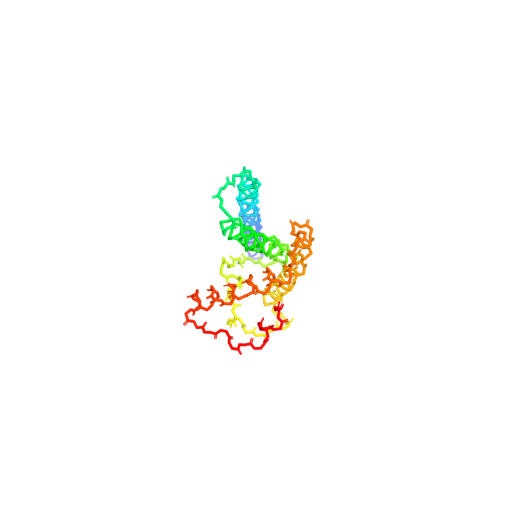1 80 ? 5.195 5.702 -3.970 1.00 83.56 80 LEU A CA 1
ATOM 686 C C . LEU A 1 80 ? 5.467 6.989 -4.755 1.00 83.56 80 LEU A C 1
ATOM 688 O O . LEU A 1 80 ? 6.371 7.015 -5.585 1.00 83.56 80 LEU A O 1
ATOM 692 N N . CYS A 1 81 ? 4.765 8.079 -4.444 1.00 79.31 81 CYS A N 1
ATOM 693 C CA . CYS A 1 81 ? 5.000 9.395 -5.038 1.00 79.31 81 CYS A CA 1
ATOM 694 C C . CYS A 1 81 ? 6.438 9.885 -4.815 1.00 79.31 81 CYS A C 1
ATOM 696 O O . CYS A 1 81 ? 7.084 10.389 -5.742 1.00 79.31 81 CYS A O 1
ATOM 698 N N . PHE A 1 82 ? 6.972 9.703 -3.605 1.00 80.75 82 PHE A N 1
ATOM 699 C CA . PHE A 1 82 ? 8.355 10.052 -3.287 1.00 80.75 82 PHE A CA 1
ATOM 700 C C . PHE A 1 82 ? 9.356 9.204 -4.087 1.00 80.75 82 PHE A C 1
ATOM 702 O O . PHE A 1 82 ? 10.263 9.752 -4.718 1.00 80.75 82 PHE A O 1
ATOM 709 N N . CYS A 1 83 ? 9.159 7.884 -4.140 1.00 81.62 83 CYS A N 1
ATOM 710 C CA . CYS A 1 83 ? 9.970 6.964 -4.933 1.00 81.62 83 CYS A CA 1
ATOM 711 C C . CYS A 1 83 ? 9.918 7.315 -6.426 1.00 81.62 83 CYS A C 1
ATOM 713 O O . CYS A 1 83 ? 10.958 7.398 -7.073 1.00 81.62 83 CYS A O 1
ATOM 715 N N . PHE A 1 84 ? 8.737 7.585 -6.979 1.00 79.00 84 PHE A N 1
ATOM 716 C CA . PHE A 1 84 ? 8.567 7.908 -8.397 1.00 79.00 84 PHE A CA 1
ATOM 717 C C . PHE A 1 84 ? 9.223 9.237 -8.761 1.00 79.00 84 PHE A C 1
ATOM 719 O O . PHE A 1 84 ? 9.851 9.342 -9.816 1.00 79.00 84 PHE A O 1
ATOM 726 N N . THR A 1 85 ? 9.167 10.216 -7.857 1.00 74.62 85 THR A N 1
ATOM 727 C CA . THR A 1 85 ? 9.891 11.484 -7.998 1.00 74.62 85 THR A CA 1
ATOM 728 C C . THR A 1 85 ? 11.405 11.256 -7.969 1.00 74.62 85 THR A C 1
ATOM 730 O O . THR A 1 85 ? 12.118 11.752 -8.843 1.00 74.62 85 THR A O 1
ATOM 733 N N . ALA A 1 86 ? 11.905 10.457 -7.021 1.00 77.56 86 ALA A N 1
ATOM 734 C CA . ALA A 1 86 ? 13.328 10.139 -6.897 1.00 77.56 86 ALA A CA 1
ATOM 735 C C . ALA A 1 86 ? 13.870 9.370 -8.117 1.00 77.56 86 ALA A C 1
ATOM 737 O O . ALA A 1 86 ? 14.971 9.652 -8.592 1.00 77.56 86 ALA A O 1
ATOM 738 N N . PHE A 1 87 ? 13.081 8.442 -8.666 1.00 76.75 87 PHE A N 1
ATOM 739 C CA . PHE A 1 87 ? 13.435 7.641 -9.841 1.00 76.75 87 PHE A CA 1
ATOM 740 C C . PHE A 1 87 ? 13.054 8.291 -11.185 1.00 76.75 87 PHE A C 1
ATOM 742 O O . PHE A 1 87 ? 13.378 7.738 -12.236 1.00 76.75 87 PHE A O 1
ATOM 749 N N . ARG A 1 88 ? 12.412 9.471 -11.172 1.00 73.94 88 ARG A N 1
ATOM 750 C CA . ARG A 1 88 ? 11.925 10.217 -12.353 1.00 73.94 88 ARG A CA 1
ATOM 751 C C . ARG A 1 88 ? 11.033 9.381 -13.284 1.00 73.94 88 ARG A C 1
ATOM 753 O O . ARG A 1 88 ? 11.183 9.423 -14.507 1.00 73.94 88 ARG A O 1
ATOM 760 N N . ILE A 1 89 ? 10.112 8.616 -12.706 1.00 73.38 89 ILE A N 1
ATOM 761 C CA . ILE A 1 89 ? 9.161 7.774 -13.443 1.00 73.38 89 ILE A CA 1
ATOM 762 C C . ILE A 1 89 ? 7.964 8.635 -13.881 1.00 73.38 89 ILE A C 1
ATOM 764 O O . ILE A 1 89 ? 7.440 9.416 -13.091 1.00 73.38 89 ILE A O 1
ATOM 768 N N . GLN A 1 90 ? 7.557 8.516 -15.151 1.00 60.59 90 GLN A N 1
ATOM 769 C CA . GLN A 1 90 ? 6.552 9.394 -15.777 1.00 60.59 90 GLN A CA 1
ATOM 770 C C . GLN A 1 90 ? 5.107 8.885 -15.688 1.00 60.59 90 GLN A C 1
ATOM 772 O O . GLN A 1 90 ? 4.192 9.663 -15.921 1.00 60.59 90 GLN A O 1
ATOM 777 N N . MET A 1 91 ? 4.893 7.601 -15.394 1.00 65.50 91 MET A N 1
ATOM 778 C CA . MET A 1 91 ? 3.559 6.992 -15.365 1.00 65.50 91 MET A CA 1
ATOM 779 C C . MET A 1 91 ? 3.309 6.414 -13.985 1.00 65.50 91 MET A C 1
ATOM 781 O O . MET A 1 91 ? 3.972 5.449 -13.622 1.00 65.50 91 MET A O 1
ATOM 785 N N . LEU A 1 92 ? 2.397 7.024 -13.226 1.00 66.75 92 LEU A N 1
ATOM 786 C CA . LEU A 1 92 ? 1.932 6.506 -11.945 1.00 66.75 92 LEU A CA 1
ATOM 787 C C . LEU A 1 92 ? 0.679 5.663 -12.187 1.00 66.75 92 LEU A C 1
ATOM 789 O O . LEU A 1 92 ? -0.388 6.194 -12.488 1.00 66.75 92 LEU A O 1
ATOM 793 N N . ASP A 1 93 ? 0.800 4.349 -12.045 1.00 74.00 93 ASP A N 1
ATOM 794 C CA . ASP A 1 93 ? -0.358 3.470 -12.144 1.00 74.00 93 ASP A CA 1
ATOM 795 C C . ASP A 1 93 ? -1.136 3.477 -10.826 1.00 74.00 93 ASP A C 1
ATOM 797 O O . ASP A 1 93 ? -0.616 3.112 -9.773 1.00 74.00 93 ASP A O 1
ATOM 801 N N . GLY A 1 94 ? -2.423 3.829 -10.874 1.00 70.31 94 GLY A N 1
ATOM 802 C CA . GLY A 1 94 ? -3.295 3.783 -9.692 1.00 70.31 94 GLY A CA 1
ATOM 803 C C . GLY A 1 94 ? -3.426 2.377 -9.087 1.00 70.31 94 GLY A C 1
ATOM 804 O O . GLY A 1 94 ? -3.704 2.240 -7.897 1.00 70.31 94 GLY A O 1
ATOM 805 N N . PHE A 1 95 ? -3.163 1.338 -9.886 1.00 78.06 95 PHE A N 1
ATOM 806 C CA . PHE A 1 95 ? -3.141 -0.066 -9.467 1.00 78.06 95 PHE A CA 1
ATOM 807 C C . PHE A 1 95 ? -1.778 -0.543 -8.945 1.00 78.06 95 PHE A C 1
ATOM 809 O O . PHE A 1 95 ? -1.656 -1.715 -8.603 1.00 78.06 95 PHE A O 1
ATOM 816 N N . ALA A 1 96 ? -0.788 0.349 -8.828 1.00 80.94 96 ALA A N 1
ATOM 817 C CA . ALA A 1 96 ? 0.539 0.067 -8.282 1.00 80.94 96 ALA A CA 1
ATOM 818 C C . ALA A 1 96 ? 0.556 -0.823 -7.020 1.00 80.94 96 ALA A C 1
ATOM 820 O O . ALA A 1 96 ? 1.305 -1.800 -7.029 1.00 80.94 96 ALA A O 1
ATOM 821 N N . PRO A 1 97 ? -0.271 -0.590 -5.973 1.00 80.38 97 PRO A N 1
ATOM 822 C CA . PRO A 1 97 ? -0.223 -1.443 -4.782 1.00 80.38 97 PRO A CA 1
ATOM 823 C C . PRO A 1 97 ? -0.655 -2.888 -5.056 1.00 80.38 97 PRO A C 1
ATOM 825 O O . PRO A 1 97 ? -0.262 -3.794 -4.332 1.00 80.38 97 PRO A O 1
ATOM 828 N N . PHE A 1 98 ? -1.453 -3.125 -6.095 1.00 84.62 98 PHE A N 1
ATOM 829 C CA . PHE A 1 98 ? -2.002 -4.441 -6.423 1.00 84.62 98 PHE A CA 1
ATOM 830 C C . PHE A 1 98 ? -1.198 -5.158 -7.516 1.00 84.62 98 PHE A C 1
ATOM 832 O O . PHE A 1 98 ? -1.467 -6.321 -7.821 1.00 84.62 98 PHE A O 1
ATOM 839 N N . ASP A 1 99 ? -0.225 -4.490 -8.137 1.00 82.75 99 ASP A N 1
ATOM 840 C CA . ASP A 1 99 ? 0.507 -5.069 -9.254 1.00 82.75 99 ASP A CA 1
ATOM 841 C C . ASP A 1 99 ? 1.601 -6.040 -8.783 1.00 82.75 99 ASP A C 1
ATOM 843 O O . ASP A 1 99 ? 2.672 -5.656 -8.316 1.00 82.75 99 ASP A O 1
ATOM 847 N N . PHE A 1 100 ? 1.340 -7.333 -8.974 1.00 80.62 100 PHE A N 1
ATOM 848 C CA . PHE A 1 100 ? 2.310 -8.414 -8.783 1.00 80.62 100 PHE A CA 1
ATOM 849 C C . PHE A 1 100 ? 2.803 -9.035 -10.100 1.00 80.62 100 PHE A C 1
ATOM 851 O O . PHE A 1 100 ? 3.595 -9.980 -10.075 1.00 80.62 100 PHE A O 1
ATOM 858 N N . LYS A 1 101 ? 2.334 -8.548 -11.258 1.00 81.00 101 LYS A N 1
ATOM 859 C CA . LYS A 1 101 ? 2.661 -9.110 -12.581 1.00 81.00 101 LYS A CA 1
ATOM 860 C C . LYS A 1 101 ? 3.890 -8.459 -13.211 1.00 81.00 101 LYS A C 1
ATOM 862 O O . LYS A 1 101 ? 4.458 -9.028 -14.151 1.00 81.00 101 LYS A O 1
ATOM 867 N N . THR A 1 102 ? 4.318 -7.297 -12.714 1.00 81.50 102 THR A N 1
ATOM 868 C CA . THR A 1 102 ? 5.551 -6.652 -13.175 1.00 81.50 102 THR A CA 1
ATOM 869 C C . THR A 1 102 ? 6.738 -7.615 -13.068 1.00 81.50 102 THR A C 1
ATOM 871 O O . THR A 1 102 ? 7.016 -8.197 -12.021 1.00 81.50 102 THR A O 1
ATOM 874 N N . LYS A 1 103 ? 7.462 -7.784 -14.184 1.00 81.19 103 LYS A 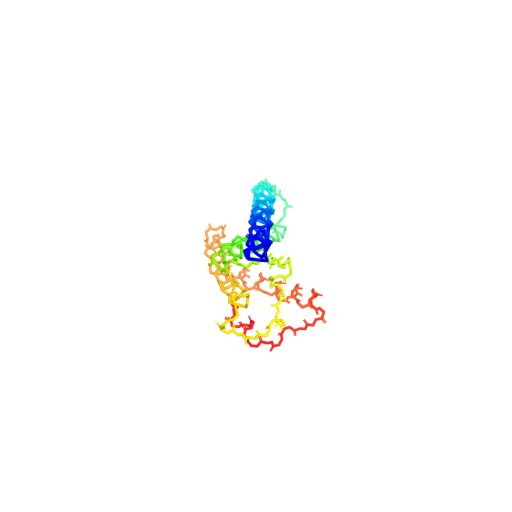N 1
ATOM 875 C CA . LYS A 1 103 ? 8.613 -8.692 -14.256 1.00 81.19 103 LYS A CA 1
ATOM 876 C C . LYS A 1 103 ? 9.714 -8.239 -13.289 1.00 81.19 103 LYS A C 1
ATOM 878 O O . LYS A 1 103 ? 10.116 -7.073 -13.366 1.00 81.19 103 LYS A O 1
ATOM 883 N N . PRO A 1 104 ? 10.267 -9.148 -12.467 1.00 82.00 104 PRO A N 1
ATOM 884 C CA . PRO A 1 104 ? 11.310 -8.796 -11.520 1.00 82.00 104 PRO A CA 1
ATOM 885 C C . PRO A 1 104 ? 12.564 -8.341 -12.264 1.00 82.00 104 PRO A C 1
ATOM 887 O O . PRO A 1 104 ? 13.138 -9.078 -13.068 1.00 82.00 104 PRO A O 1
ATOM 890 N N . SER A 1 105 ? 12.980 -7.102 -12.013 1.00 84.50 105 SER A N 1
ATOM 891 C CA . SER A 1 105 ? 14.190 -6.534 -12.597 1.00 84.50 105 SER A CA 1
ATOM 892 C C . SER A 1 105 ? 14.772 -5.465 -11.686 1.00 84.50 105 SER A C 1
ATOM 894 O O . SER A 1 105 ? 14.231 -4.369 -11.571 1.00 84.50 105 SER A O 1
ATOM 896 N N . TRP A 1 106 ? 15.933 -5.760 -11.104 1.00 80.12 106 TRP A N 1
ATOM 897 C CA . TRP A 1 106 ? 16.700 -4.830 -10.267 1.00 80.12 106 TRP A CA 1
ATOM 898 C C . TRP A 1 106 ? 17.220 -3.599 -11.021 1.00 80.12 106 TRP A C 1
ATOM 900 O O . TRP A 1 106 ? 17.694 -2.657 -10.402 1.00 80.12 106 TRP A O 1
ATOM 910 N N . PHE A 1 107 ? 17.145 -3.598 -12.352 1.00 82.31 107 PHE A N 1
ATOM 911 C CA . PHE A 1 107 ? 17.543 -2.467 -13.191 1.00 82.31 107 PHE A CA 1
ATOM 912 C C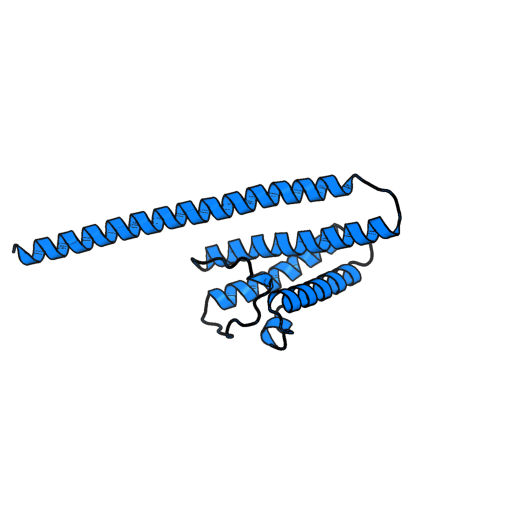 . PHE A 1 107 ? 16.348 -1.654 -13.688 1.00 82.31 107 PHE A C 1
ATOM 914 O O . PHE A 1 107 ? 16.539 -0.614 -14.315 1.00 82.31 107 PHE A O 1
ATOM 921 N N . ASN A 1 108 ? 15.120 -2.124 -13.447 1.00 84.12 108 ASN A N 1
ATOM 922 C CA . ASN A 1 108 ? 13.925 -1.391 -13.821 1.00 84.12 108 ASN A CA 1
ATOM 923 C C . ASN A 1 108 ? 13.520 -0.456 -12.666 1.00 84.12 108 ASN A C 1
ATOM 925 O O . ASN A 1 108 ? 13.081 -0.952 -11.625 1.00 84.12 108 ASN A O 1
ATOM 929 N N . PRO A 1 109 ? 13.620 0.878 -12.838 1.00 81.75 109 PRO A N 1
ATOM 930 C CA . PRO A 1 109 ? 13.260 1.825 -11.788 1.00 81.75 109 PRO A CA 1
AT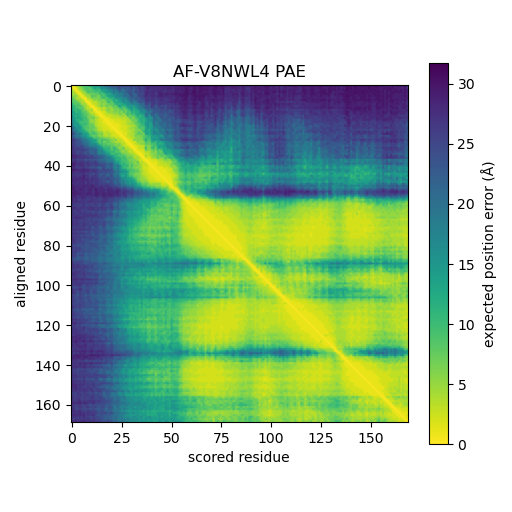OM 931 C C . PRO A 1 109 ? 11.788 1.713 -11.378 1.00 81.75 109 PRO A C 1
ATOM 933 O O . PRO A 1 109 ? 11.473 1.920 -10.213 1.00 81.75 109 PRO A O 1
ATOM 936 N N . HIS A 1 110 ? 10.900 1.325 -12.300 1.00 84.00 110 HIS A N 1
ATOM 937 C CA . HIS A 1 110 ? 9.485 1.098 -12.004 1.00 84.00 110 HIS A CA 1
ATOM 938 C C . HIS A 1 110 ? 9.291 -0.049 -11.010 1.00 84.00 110 HIS A C 1
ATOM 940 O O . HIS A 1 110 ? 8.650 0.118 -9.979 1.00 84.00 110 HIS A O 1
ATOM 946 N N . TYR A 1 111 ? 9.913 -1.199 -11.283 1.00 84.44 111 TYR A N 1
ATOM 947 C CA . TYR A 1 111 ? 9.844 -2.364 -10.401 1.00 84.44 111 TYR A CA 1
ATOM 948 C C . TYR A 1 111 ? 10.444 -2.068 -9.020 1.00 84.44 111 TYR A C 1
ATOM 950 O O . TYR A 1 111 ? 9.843 -2.406 -8.004 1.00 84.44 111 TYR A O 1
ATOM 958 N N . LEU A 1 112 ? 11.598 -1.394 -8.976 1.00 86.44 112 LEU A N 1
ATOM 959 C CA . LEU A 1 112 ? 12.209 -0.977 -7.713 1.00 86.44 112 LEU A CA 1
ATOM 960 C C . LEU A 1 112 ? 11.308 -0.020 -6.932 1.00 86.44 112 LEU A C 1
ATOM 962 O O . LEU A 1 112 ? 11.144 -0.198 -5.731 1.00 86.44 112 LEU A O 1
ATOM 966 N N . GLY A 1 113 ? 10.703 0.962 -7.605 1.00 85.44 113 GLY A N 1
ATOM 967 C CA . GLY A 1 113 ? 9.772 1.901 -6.988 1.00 85.44 113 GLY A CA 1
ATOM 968 C C . GLY A 1 113 ? 8.581 1.197 -6.340 1.00 85.44 113 GLY A C 1
ATOM 969 O O . GLY A 1 113 ? 8.235 1.533 -5.213 1.00 85.44 113 GLY A O 1
ATOM 970 N N . LEU A 1 114 ? 8.005 0.186 -6.997 1.00 87.81 114 LEU A N 1
ATOM 971 C CA . LEU A 1 114 ? 6.887 -0.597 -6.455 1.00 87.81 114 LEU A CA 1
ATOM 972 C C . LEU A 1 114 ? 7.276 -1.410 -5.212 1.00 87.81 114 LEU A C 1
ATOM 974 O O . LEU A 1 114 ? 6.575 -1.350 -4.208 1.00 87.81 114 LEU A O 1
ATOM 978 N N . ILE A 1 115 ? 8.397 -2.135 -5.254 1.00 88.50 115 ILE A N 1
ATOM 979 C CA . ILE A 1 115 ? 8.840 -2.975 -4.127 1.00 88.50 115 ILE A CA 1
ATOM 980 C C . ILE A 1 115 ? 9.281 -2.113 -2.941 1.00 88.50 115 ILE A C 1
ATOM 982 O O . ILE A 1 115 ? 8.817 -2.319 -1.825 1.00 88.50 115 ILE A O 1
ATOM 986 N N . ILE A 1 116 ? 10.127 -1.107 -3.186 1.00 87.94 116 ILE A N 1
ATOM 987 C CA . ILE A 1 116 ? 10.644 -0.225 -2.131 1.00 87.94 116 ILE A CA 1
ATOM 988 C C . ILE A 1 116 ? 9.503 0.564 -1.485 1.00 87.94 116 ILE A C 1
ATOM 990 O O . ILE A 1 116 ? 9.490 0.734 -0.268 1.00 87.94 116 ILE A O 1
ATOM 994 N N . SER A 1 117 ? 8.537 1.041 -2.277 1.00 88.56 117 SER A N 1
ATOM 995 C CA . SER A 1 117 ? 7.386 1.746 -1.711 1.00 88.56 117 SER A CA 1
ATOM 996 C C . SER A 1 117 ? 6.507 0.837 -0.865 1.00 88.56 117 SER A C 1
ATOM 998 O O . SER A 1 117 ? 6.088 1.267 0.204 1.00 88.56 117 SER A O 1
ATOM 1000 N N . MET A 1 118 ? 6.291 -0.413 -1.286 1.00 89.50 118 MET A N 1
ATOM 1001 C CA . MET A 1 118 ? 5.544 -1.398 -0.505 1.00 89.50 118 MET A CA 1
ATOM 1002 C C . MET A 1 118 ? 6.230 -1.695 0.833 1.00 89.50 118 MET A C 1
ATOM 1004 O O . MET A 1 118 ? 5.602 -1.544 1.879 1.00 89.50 118 MET A O 1
ATOM 1008 N N . GLU A 1 119 ? 7.528 -2.009 0.819 1.00 91.56 119 GLU A N 1
ATOM 1009 C CA . GLU A 1 119 ? 8.292 -2.306 2.038 1.00 91.56 119 GLU A CA 1
ATOM 1010 C C . GLU A 1 119 ? 8.288 -1.122 3.017 1.00 91.56 119 GLU A C 1
ATOM 1012 O O . GLU A 1 119 ? 7.987 -1.271 4.204 1.00 91.56 119 GLU A O 1
ATOM 1017 N N . ILE A 1 120 ? 8.590 0.085 2.527 1.00 89.81 120 ILE A N 1
ATOM 1018 C CA . ILE A 1 120 ? 8.608 1.288 3.365 1.00 89.81 120 ILE A CA 1
ATOM 1019 C C . ILE A 1 120 ? 7.200 1.597 3.888 1.00 89.81 120 ILE A C 1
ATOM 1021 O O . ILE A 1 120 ? 7.065 2.005 5.043 1.00 89.81 120 ILE A O 1
ATOM 1025 N N . ALA A 1 121 ? 6.156 1.387 3.082 1.00 90.50 121 ALA A N 1
ATOM 1026 C CA . ALA A 1 121 ? 4.783 1.595 3.514 1.00 90.50 121 ALA A CA 1
ATOM 1027 C C . ALA A 1 121 ? 4.418 0.679 4.678 1.00 90.50 121 ALA A C 1
ATOM 1029 O O . ALA A 1 121 ? 3.925 1.189 5.678 1.00 90.50 121 ALA A O 1
ATOM 1030 N N . TYR A 1 122 ? 4.740 -0.616 4.596 1.00 89.81 122 TYR A N 1
ATOM 1031 C CA . TYR A 1 122 ? 4.509 -1.572 5.681 1.00 89.81 122 TYR A CA 1
ATOM 1032 C C . TYR A 1 122 ? 5.268 -1.211 6.958 1.00 89.81 122 TYR A C 1
ATOM 1034 O O . TYR A 1 122 ? 4.699 -1.254 8.053 1.00 89.81 122 TYR A O 1
ATOM 1042 N N . VAL A 1 123 ? 6.531 -0.797 6.835 1.00 89.81 123 VAL A N 1
ATOM 1043 C CA . VAL A 1 123 ? 7.344 -0.385 7.987 1.00 89.81 123 VAL A CA 1
ATOM 1044 C C . VAL A 1 123 ? 6.771 0.873 8.645 1.00 89.81 123 VAL A C 1
ATOM 1046 O O . VAL A 1 123 ? 6.563 0.895 9.859 1.00 89.81 123 VAL A O 1
ATOM 1049 N N . ILE A 1 124 ? 6.480 1.921 7.866 1.00 88.25 124 ILE A N 1
ATOM 1050 C CA . ILE A 1 124 ? 5.949 3.185 8.394 1.00 88.25 124 ILE A CA 1
ATOM 1051 C C . ILE A 1 124 ? 4.535 2.987 8.944 1.00 88.25 124 ILE A C 1
ATOM 1053 O O . ILE A 1 124 ? 4.245 3.454 10.044 1.00 88.25 124 ILE A O 1
ATOM 1057 N N . SER A 1 125 ? 3.657 2.279 8.229 1.00 88.62 125 SER A N 1
ATOM 1058 C CA . SER A 1 125 ? 2.296 2.016 8.698 1.00 88.62 125 SER A CA 1
ATOM 1059 C C . SER A 1 125 ? 2.296 1.158 9.956 1.00 88.62 125 SER A C 1
ATOM 1061 O O . SER A 1 125 ? 1.532 1.442 10.868 1.00 88.62 125 SER A O 1
ATOM 1063 N N . GLY A 1 126 ? 3.177 0.158 10.054 1.00 86.06 126 GLY A N 1
ATOM 1064 C CA . GLY A 1 126 ? 3.330 -0.654 11.260 1.00 86.06 126 GLY A CA 1
ATOM 1065 C C . GLY A 1 126 ? 3.746 0.183 12.472 1.00 86.06 126 GLY A C 1
ATOM 1066 O O . GLY A 1 126 ? 3.182 0.027 13.555 1.00 86.06 126 GLY A O 1
ATOM 1067 N N . LEU A 1 127 ? 4.666 1.136 12.280 1.00 86.25 127 LEU A N 1
ATOM 1068 C CA . LEU A 1 127 ? 5.041 2.099 13.321 1.00 86.25 127 LEU A CA 1
ATOM 1069 C C . LEU A 1 127 ? 3.874 3.025 13.691 1.00 86.25 127 LEU A C 1
ATOM 1071 O O . LEU A 1 127 ? 3.644 3.269 14.872 1.00 86.25 127 LEU A O 1
ATOM 1075 N N . LEU A 1 128 ? 3.104 3.506 12.710 1.00 82.88 128 LEU A N 1
ATOM 1076 C CA . LEU A 1 128 ? 1.916 4.326 12.962 1.00 82.88 128 LEU A CA 1
ATOM 1077 C C . LEU A 1 128 ? 0.824 3.547 13.697 1.00 82.88 128 LEU A C 1
ATOM 1079 O O . LEU A 1 128 ? 0.196 4.100 14.592 1.00 82.88 128 LEU A O 1
ATOM 1083 N N . PHE A 1 129 ? 0.619 2.267 13.388 1.00 82.81 129 PHE A N 1
ATOM 1084 C CA . PHE A 1 129 ? -0.334 1.426 14.113 1.00 82.81 129 PHE A CA 1
ATOM 1085 C C . PHE A 1 129 ? 0.083 1.249 15.569 1.00 82.81 129 PHE A C 1
ATOM 1087 O O . PHE A 1 129 ? -0.772 1.311 16.442 1.00 82.81 129 PHE A O 1
ATOM 1094 N N . ALA A 1 130 ? 1.384 1.116 15.841 1.00 81.12 130 ALA A N 1
ATOM 1095 C CA . ALA A 1 130 ? 1.897 1.062 17.207 1.00 81.12 130 ALA A CA 1
ATOM 1096 C C . ALA A 1 130 ? 1.710 2.371 17.990 1.00 81.12 130 ALA A C 1
ATOM 1098 O O . ALA A 1 130 ? 1.617 2.335 19.213 1.00 81.12 130 ALA A O 1
ATOM 1099 N N . LEU A 1 131 ? 1.657 3.518 17.305 1.00 78.88 131 LEU A N 1
ATOM 1100 C CA . LEU A 1 131 ? 1.398 4.819 17.931 1.00 78.88 131 LEU A CA 1
ATOM 1101 C C . LEU A 1 131 ? -0.096 5.124 18.092 1.00 78.88 131 LEU A C 1
ATOM 1103 O O . LEU A 1 131 ? -0.470 5.841 19.014 1.00 78.88 131 LEU A O 1
ATOM 1107 N N . LEU A 1 132 ? -0.935 4.636 17.179 1.00 70.44 132 LEU A N 1
ATOM 1108 C CA . LEU A 1 132 ? -2.368 4.940 17.139 1.00 70.44 132 LEU A CA 1
ATOM 1109 C C . LEU A 1 132 ? -3.220 3.926 17.899 1.00 70.44 132 LEU A C 1
ATOM 1111 O O . LEU A 1 132 ? -4.305 4.270 18.362 1.00 70.44 132 LEU A O 1
ATOM 1115 N N . VAL A 1 133 ? -2.761 2.680 17.991 1.00 71.06 133 VAL A N 1
ATOM 1116 C CA . VAL A 1 133 ? -3.493 1.589 18.625 1.00 71.06 133 VAL A CA 1
ATOM 1117 C C . VAL A 1 133 ? -2.676 1.100 19.816 1.00 71.06 133 VAL A C 1
ATOM 1119 O O . VAL A 1 133 ? -1.647 0.450 19.654 1.00 71.06 133 VAL A O 1
ATOM 1122 N N . GLU A 1 134 ? -3.134 1.421 21.026 1.00 62.25 134 GLU A N 1
ATOM 1123 C CA . GLU A 1 134 ? -2.451 1.039 22.272 1.00 62.25 134 GLU A CA 1
ATOM 1124 C C . GLU A 1 134 ? -2.549 -0.474 22.574 1.00 62.25 134 GLU A C 1
ATOM 1126 O O . GLU A 1 134 ? -1.776 -0.994 23.378 1.00 62.25 134 GLU A O 1
ATOM 1131 N N . GLU A 1 135 ? -3.441 -1.212 21.897 1.00 61.72 135 GLU A N 1
ATOM 1132 C CA . GLU A 1 135 ? -3.672 -2.647 22.113 1.00 61.72 135 GLU A CA 1
ATOM 1133 C C . GLU A 1 135 ? -3.512 -3.491 20.827 1.00 61.72 135 GLU A C 1
ATOM 1135 O O . GLU A 1 135 ? -4.093 -3.194 19.786 1.00 61.72 135 GLU A O 1
ATOM 1140 N N . TRP A 1 136 ? -2.745 -4.590 20.915 1.00 68.19 136 TRP A N 1
ATOM 1141 C CA . TRP A 1 136 ? -2.667 -5.687 19.923 1.00 68.19 136 TRP A CA 1
ATOM 1142 C C . TRP A 1 136 ? -2.421 -5.274 18.452 1.00 68.19 136 TRP A C 1
ATOM 1144 O O . TRP A 1 136 ? -3.039 -5.784 17.520 1.00 68.19 136 TRP A O 1
ATOM 1154 N N . VAL A 1 137 ? -1.426 -4.408 18.227 1.00 78.56 137 VAL A N 1
ATOM 1155 C CA . VAL A 1 137 ? -0.968 -3.910 16.905 1.00 78.56 137 VAL A CA 1
ATOM 1156 C C . VAL A 1 137 ? -0.770 -5.016 15.856 1.00 78.56 137 VAL A C 1
ATOM 1158 O O . VAL A 1 137 ? -1.069 -4.830 14.676 1.00 78.56 137 VAL A O 1
ATOM 1161 N N . TRP A 1 138 ? -0.271 -6.178 16.283 1.00 80.94 138 TRP A N 1
ATOM 1162 C CA . TRP A 1 138 ? 0.014 -7.314 15.404 1.00 80.94 138 TRP A CA 1
ATOM 1163 C C . TRP A 1 138 ? -1.244 -7.892 14.749 1.00 80.94 138 TRP A C 1
ATOM 1165 O O . TRP A 1 138 ? -1.182 -8.292 13.587 1.00 80.94 138 TRP A O 1
ATOM 1175 N N . ASP A 1 139 ? -2.392 -7.869 15.431 1.00 85.62 139 ASP A N 1
ATOM 1176 C CA . ASP A 1 139 ? -3.653 -8.363 14.869 1.00 85.62 139 ASP A CA 1
ATOM 1177 C C . ASP A 1 139 ? -4.139 -7.443 13.741 1.00 85.62 139 ASP A C 1
ATOM 1179 O O . ASP A 1 139 ? -4.580 -7.910 12.687 1.00 85.62 139 ASP A O 1
ATOM 1183 N N . TYR A 1 140 ? -3.975 -6.128 13.908 1.00 84.31 140 TYR A N 1
ATOM 1184 C CA . TYR A 1 140 ? -4.268 -5.147 12.862 1.00 84.31 140 TYR A CA 1
ATOM 1185 C C . TYR A 1 140 ? -3.303 -5.265 11.679 1.00 84.31 140 TYR A C 1
ATOM 1187 O O . TYR A 1 140 ? -3.738 -5.253 10.532 1.00 84.31 140 TYR A O 1
ATOM 1195 N N . ALA A 1 141 ? -2.005 -5.453 11.927 1.00 87.75 141 ALA A N 1
ATOM 1196 C CA . ALA A 1 141 ? -1.028 -5.642 10.856 1.00 87.75 141 ALA A CA 1
ATOM 1197 C C . ALA A 1 141 ? -1.331 -6.898 10.014 1.00 87.75 141 ALA A C 1
ATOM 1199 O O . ALA A 1 141 ? -1.345 -6.838 8.781 1.00 87.75 141 ALA A O 1
ATOM 1200 N N . ILE A 1 142 ? -1.649 -8.023 10.666 1.00 88.81 142 ILE A N 1
ATOM 1201 C CA . ILE A 1 142 ? -2.021 -9.270 9.981 1.00 88.81 142 ILE A CA 1
ATOM 1202 C C . ILE A 1 142 ? -3.320 -9.081 9.190 1.00 88.81 142 ILE A C 1
ATOM 1204 O O . ILE A 1 142 ? -3.384 -9.441 8.015 1.00 88.81 142 ILE A O 1
ATOM 1208 N N . THR A 1 143 ? -4.353 -8.493 9.796 1.00 90.19 143 THR A N 1
ATOM 1209 C CA . THR A 1 143 ? -5.653 -8.303 9.130 1.00 90.19 143 THR A CA 1
ATOM 1210 C C . THR A 1 143 ? -5.575 -7.333 7.952 1.00 90.19 143 THR A C 1
ATOM 1212 O O . THR A 1 143 ? -6.128 -7.640 6.897 1.00 90.19 143 THR A O 1
ATOM 1215 N N . VAL A 1 144 ? -4.835 -6.225 8.063 1.00 90.69 144 VAL A N 1
ATOM 1216 C CA . VAL A 1 144 ? -4.563 -5.307 6.941 1.00 90.69 144 VAL A CA 1
ATOM 1217 C C . VAL A 1 144 ? -3.850 -6.037 5.804 1.00 90.69 144 VAL A C 1
ATOM 1219 O O . VAL A 1 144 ? -4.236 -5.883 4.648 1.00 90.69 144 VAL A O 1
ATOM 1222 N N . THR A 1 145 ? -2.872 -6.888 6.117 1.00 91.06 145 THR A N 1
ATOM 1223 C CA . THR A 1 145 ? -2.142 -7.682 5.117 1.00 91.06 145 THR A CA 1
ATOM 1224 C C . THR A 1 145 ? -3.058 -8.678 4.404 1.00 91.06 145 THR A C 1
ATOM 1226 O O . THR A 1 145 ? -3.049 -8.760 3.177 1.00 91.06 145 THR A O 1
ATOM 1229 N N . VAL A 1 146 ? -3.919 -9.390 5.138 1.00 90.81 146 VAL A N 1
ATOM 1230 C CA . VAL A 1 146 ? -4.913 -10.308 4.552 1.00 90.81 146 VAL A CA 1
ATOM 1231 C C . VAL A 1 146 ? -5.912 -9.558 3.668 1.00 90.81 146 VAL A C 1
ATOM 1233 O O . VAL A 1 146 ? -6.237 -10.026 2.573 1.00 90.81 146 VAL A O 1
ATOM 1236 N N . ILE A 1 147 ? -6.380 -8.386 4.107 1.00 89.38 147 ILE A N 1
ATOM 1237 C CA . ILE A 1 147 ? -7.248 -7.516 3.304 1.00 89.38 147 ILE A CA 1
ATOM 1238 C C . ILE A 1 147 ? -6.520 -7.085 2.034 1.00 89.38 147 ILE A C 1
ATOM 1240 O O . ILE A 1 147 ? -7.092 -7.198 0.953 1.00 89.38 147 ILE A O 1
ATOM 1244 N N . HIS A 1 148 ? -5.266 -6.645 2.142 1.00 90.38 148 HIS A N 1
ATOM 1245 C CA . HIS A 1 148 ? -4.461 -6.243 0.997 1.00 90.38 148 HIS A CA 1
ATOM 1246 C C . HIS A 1 148 ? -4.315 -7.390 -0.011 1.00 90.38 148 HIS A C 1
ATOM 1248 O O . HIS A 1 148 ? -4.678 -7.212 -1.168 1.00 90.38 148 HIS A O 1
ATOM 1254 N N . ILE A 1 149 ? -3.925 -8.595 0.424 1.00 88.81 149 ILE A N 1
ATOM 1255 C CA . ILE A 1 149 ? -3.849 -9.791 -0.437 1.00 88.81 149 ILE A CA 1
ATOM 1256 C C . ILE A 1 149 ? -5.199 -10.073 -1.113 1.00 88.81 149 ILE A C 1
ATOM 1258 O O . ILE A 1 149 ? -5.251 -10.354 -2.312 1.00 88.81 149 ILE A O 1
ATOM 1262 N N . THR A 1 150 ? -6.298 -9.980 -0.361 1.00 86.75 150 THR A N 1
ATOM 1263 C CA . THR A 1 150 ? -7.649 -10.240 -0.876 1.00 86.75 150 THR A CA 1
ATOM 1264 C C . THR A 1 150 ? -8.037 -9.222 -1.947 1.00 86.75 150 THR A C 1
ATOM 1266 O O . THR A 1 150 ? -8.469 -9.614 -3.032 1.00 86.75 150 THR A O 1
ATOM 1269 N N . VAL A 1 151 ? -7.837 -7.927 -1.690 1.00 84.31 151 VAL A N 1
ATOM 1270 C CA . VAL A 1 151 ? -8.126 -6.857 -2.655 1.00 84.31 151 VAL A CA 1
ATOM 1271 C C . VAL A 1 151 ? -7.221 -6.987 -3.875 1.00 84.31 151 VAL A C 1
ATOM 1273 O O . VAL A 1 151 ? -7.727 -6.964 -4.992 1.00 84.31 151 VAL A O 1
ATOM 1276 N N . THR A 1 152 ? -5.922 -7.224 -3.685 1.00 85.56 152 THR A N 1
ATOM 1277 C CA . THR A 1 152 ? -4.966 -7.497 -4.765 1.00 85.56 152 THR A CA 1
ATOM 1278 C C . THR A 1 152 ? -5.444 -8.640 -5.655 1.00 85.56 152 THR A C 1
ATOM 1280 O O . THR A 1 152 ? -5.488 -8.501 -6.878 1.00 85.56 152 THR A O 1
ATOM 1283 N N . SER A 1 153 ? -5.886 -9.747 -5.053 1.00 85.25 153 SER A N 1
ATOM 1284 C CA . SER A 1 153 ? -6.396 -10.891 -5.806 1.00 85.25 153 SER A CA 1
ATOM 1285 C C . SER A 1 153 ? -7.685 -10.579 -6.574 1.00 85.25 153 SER A C 1
ATOM 1287 O O . SER A 1 153 ? -7.863 -11.039 -7.701 1.00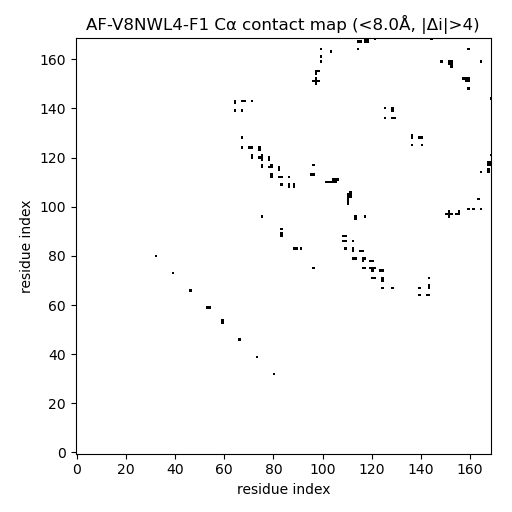 85.25 153 SER A O 1
ATOM 1289 N N . ALA A 1 154 ? -8.568 -9.758 -5.997 1.00 83.50 154 ALA A N 1
ATOM 1290 C CA . ALA A 1 154 ? -9.825 -9.357 -6.616 1.00 83.50 154 ALA A CA 1
ATOM 1291 C C . ALA A 1 154 ? -9.602 -8.383 -7.783 1.00 83.50 154 ALA A C 1
ATOM 1293 O O . ALA A 1 154 ? -10.199 -8.554 -8.843 1.00 83.50 154 ALA A O 1
ATOM 1294 N N . VAL A 1 155 ? -8.717 -7.397 -7.605 1.00 81.94 155 VAL A N 1
ATOM 1295 C CA . VAL A 1 155 ? -8.350 -6.402 -8.625 1.00 81.94 155 VAL A CA 1
ATOM 1296 C C . VAL A 1 155 ? -7.671 -7.073 -9.815 1.00 81.94 155 VAL A C 1
ATOM 1298 O O . VAL A 1 155 ? -8.008 -6.786 -10.960 1.00 81.94 155 VAL A O 1
ATOM 1301 N N . MET A 1 156 ? -6.754 -8.006 -9.555 1.00 84.12 156 MET A N 1
ATOM 1302 C CA . MET A 1 156 ? -6.000 -8.692 -10.607 1.00 84.12 156 MET A CA 1
ATOM 1303 C C . MET A 1 156 ? -6.716 -9.928 -11.166 1.00 84.12 156 MET A C 1
ATOM 1305 O O . MET A 1 156 ? -6.206 -10.548 -12.101 1.00 84.12 156 MET A O 1
ATOM 1309 N N . ALA A 1 157 ? -7.881 -10.276 -10.601 1.00 86.06 157 ALA A N 1
ATOM 1310 C CA . ALA A 1 157 ? -8.666 -11.480 -10.885 1.00 86.06 157 ALA A CA 1
ATOM 1311 C C . ALA A 1 157 ? -7.871 -12.802 -10.782 1.00 86.06 157 ALA A C 1
ATOM 1313 O O . ALA A 1 157 ? -8.276 -13.831 -11.322 1.00 86.06 157 ALA A O 1
ATOM 1314 N N . GLU A 1 158 ? -6.733 -12.779 -10.088 1.00 87.12 158 GLU A N 1
ATOM 1315 C CA . GLU A 1 158 ? -5.766 -13.867 -9.977 1.00 87.12 158 GLU A CA 1
ATOM 1316 C C . GLU A 1 158 ? -5.106 -13.819 -8.599 1.00 87.12 158 GLU A C 1
ATOM 1318 O O . GLU A 1 158 ? -4.873 -12.746 -8.045 1.00 87.12 158 GLU A O 1
ATOM 1323 N N . PHE A 1 159 ? -4.769 -14.982 -8.043 1.00 85.00 159 PHE A N 1
ATOM 1324 C CA . PHE A 1 159 ? -4.077 -15.039 -6.760 1.00 85.00 159 PHE A CA 1
ATOM 1325 C C . PHE A 1 159 ? -2.566 -14.797 -6.945 1.00 85.00 159 PHE A C 1
ATOM 1327 O O . PHE A 1 159 ? -1.955 -15.455 -7.795 1.00 85.00 159 PHE A O 1
ATOM 1334 N N . PRO A 1 160 ? -1.938 -13.905 -6.156 1.00 83.75 160 PRO A N 1
ATOM 1335 C CA . PRO A 1 160 ? -0.512 -13.628 -6.274 1.00 83.75 160 PRO A CA 1
ATOM 1336 C C . PRO A 1 160 ? 0.311 -14.833 -5.802 1.00 83.75 160 PRO A C 1
ATOM 1338 O O . PRO A 1 160 ? 0.416 -15.115 -4.613 1.00 83.75 160 PRO A O 1
ATOM 1341 N N . LEU A 1 161 ? 0.932 -15.559 -6.732 1.00 84.75 161 LEU A N 1
ATOM 1342 C CA . LEU A 1 161 ? 1.829 -16.691 -6.432 1.00 84.75 161 LEU A CA 1
ATOM 1343 C C . LEU A 1 161 ? 3.318 -16.311 -6.523 1.00 84.75 161 LEU A C 1
ATOM 1345 O O . LEU A 1 161 ? 4.202 -17.152 -6.366 1.00 84.75 161 LEU A O 1
ATOM 1349 N N . MET A 1 162 ? 3.612 -15.045 -6.810 1.00 83.56 162 MET A N 1
ATOM 1350 C CA . MET A 1 162 ? 4.941 -14.564 -7.170 1.00 83.56 162 MET A CA 1
ATOM 1351 C C . MET A 1 162 ? 5.758 -14.255 -5.915 1.00 83.56 162 MET A C 1
ATOM 1353 O O . MET A 1 162 ? 5.480 -13.287 -5.217 1.00 83.56 162 MET A O 1
ATOM 1357 N N . LEU A 1 163 ? 6.799 -15.050 -5.639 1.00 82.19 163 LEU A N 1
ATOM 1358 C CA . LEU A 1 163 ? 7.596 -14.960 -4.403 1.00 82.19 163 LEU A CA 1
ATOM 1359 C C . LEU A 1 163 ? 8.168 -13.558 -4.132 1.00 82.19 163 LEU A C 1
ATOM 1361 O O . LEU A 1 163 ? 8.219 -13.132 -2.987 1.00 82.19 163 LEU A O 1
ATOM 1365 N N . HIS A 1 164 ? 8.588 -12.832 -5.169 1.00 78.75 164 HIS A N 1
ATOM 1366 C CA . HIS A 1 164 ? 9.142 -11.486 -5.000 1.00 78.75 164 HIS A CA 1
ATOM 1367 C C 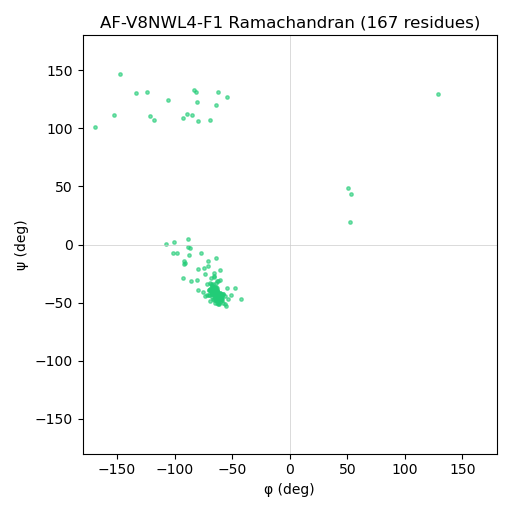. HIS A 1 164 ? 8.113 -10.473 -4.483 1.00 78.75 164 HIS A C 1
ATOM 1369 O O . HIS A 1 164 ? 8.491 -9.509 -3.835 1.00 78.75 164 HIS A O 1
ATOM 1375 N N . TRP A 1 165 ? 6.827 -10.686 -4.770 1.00 84.06 165 TRP A N 1
ATOM 1376 C CA . TRP A 1 165 ? 5.746 -9.856 -4.252 1.00 84.06 165 TRP A CA 1
ATOM 1377 C C . TRP A 1 165 ? 5.483 -10.183 -2.780 1.00 84.06 165 TRP A C 1
ATOM 1379 O O . TRP A 1 165 ? 5.373 -9.279 -1.964 1.00 84.06 165 TRP A O 1
ATOM 1389 N N . TRP A 1 166 ? 5.511 -11.471 -2.420 1.00 84.31 166 TRP A N 1
ATOM 1390 C CA . TRP A 1 166 ? 5.435 -11.912 -1.022 1.00 84.31 166 TRP A CA 1
ATOM 1391 C C . TRP A 1 166 ? 6.608 -11.438 -0.168 1.00 84.31 166 TRP A C 1
ATOM 1393 O O . TRP A 1 166 ? 6.432 -11.228 1.020 1.00 84.31 166 TRP A O 1
ATOM 1403 N N . ALA A 1 167 ? 7.797 -11.285 -0.754 1.00 83.00 167 ALA A N 1
ATOM 1404 C CA . ALA A 1 167 ? 8.972 -10.791 -0.042 1.00 83.00 167 ALA A CA 1
ATOM 1405 C C . ALA A 1 167 ? 8.894 -9.293 0.303 1.00 83.00 167 ALA A C 1
ATOM 1407 O O . ALA A 1 167 ? 9.650 -8.846 1.155 1.00 83.00 167 ALA A O 1
ATOM 1408 N N . ALA A 1 168 ? 8.018 -8.541 -0.370 1.00 82.06 168 ALA A N 1
ATOM 1409 C CA . ALA A 1 168 ? 7.805 -7.119 -0.116 1.00 82.06 168 ALA A CA 1
ATOM 1410 C C . ALA A 1 168 ? 6.762 -6.845 0.989 1.00 82.06 168 ALA A C 1
ATOM 1412 O O . ALA A 1 168 ? 6.590 -5.687 1.372 1.00 82.06 168 ALA A O 1
ATOM 1413 N N . LEU A 1 169 ? 6.054 -7.889 1.448 1.00 82.19 169 LEU A N 1
ATOM 1414 C CA . LEU A 1 169 ? 5.103 -7.886 2.568 1.00 82.19 169 LEU A CA 1
ATOM 1415 C C . LEU A 1 169 ? 5.829 -8.215 3.879 1.00 82.19 169 LEU A C 1
ATOM 1417 O O . LEU A 1 169 ? 5.565 -7.516 4.881 1.00 82.19 169 LEU A O 1
#

pLDDT: mean 72.32, std 15.42, range [41.78, 91.56]